Protein AF-A0A0F7C9M4-F1 (afdb_monomer_lite)

InterPro domains:
  IPR000092 Polyprenyl synthetase-like [PF00348] (1-64)
  IPR008949 Isoprenoid synthase domain superfamily [G3DSA:1.10.600.10] (1-117)
  IPR008949 Isoprenoid synthase domain superfamily [SSF48576] (1-117)
  IPR039702 Farnesyl pyrophosphate synthase-like [PTHR11525] (1-117)

Structure (mmCIF, N/CA/C/O backbone):
data_AF-A0A0F7C9M4-F1
#
_entry.id   AF-A0A0F7C9M4-F1
#
loop_
_atom_site.group_PDB
_atom_site.id
_atom_site.type_symbol
_atom_site.label_atom_id
_atom_site.label_alt_id
_atom_site.label_comp_id
_atom_site.label_asym_id
_atom_site.label_entity_id
_atom_site.label_seq_id
_atom_site.pdbx_PDB_ins_code
_atom_site.Cartn_x
_atom_site.Cartn_y
_atom_site.Cartn_z
_atom_site.occupancy
_atom_site.B_iso_or_equiv
_atom_site.auth_seq_id
_atom_site.auth_comp_id
_atom_site.auth_asym_id
_atom_site.auth_atom_id
_atom_site.pdbx_PDB_model_num
ATOM 1 N N . PHE A 1 1 ? -2.178 -5.064 -0.524 1.00 88.62 1 PHE A N 1
ATOM 2 C CA . PHE A 1 1 ? -3.245 -4.221 -1.102 1.00 88.62 1 PHE A CA 1
ATOM 3 C C . PHE A 1 1 ? -4.436 -5.071 -1.519 1.00 88.62 1 PHE A C 1
ATOM 5 O O . PHE A 1 1 ? -5.452 -4.992 -0.845 1.00 88.62 1 PHE A O 1
ATOM 12 N N . LEU A 1 2 ? -4.299 -5.934 -2.537 1.00 87.50 2 LEU A N 1
ATOM 13 C CA . LEU A 1 2 ? -5.402 -6.775 -3.030 1.00 87.50 2 LEU A CA 1
ATOM 14 C C . LEU A 1 2 ? -6.049 -7.645 -1.941 1.00 87.50 2 LEU A C 1
ATOM 16 O O . LEU A 1 2 ? -7.262 -7.733 -1.907 1.00 87.50 2 LEU A O 1
ATOM 20 N N . ASP A 1 3 ? -5.279 -8.179 -0.991 1.00 88.00 3 ASP A N 1
ATOM 21 C CA . ASP A 1 3 ? -5.827 -8.953 0.138 1.00 88.00 3 ASP A CA 1
ATOM 22 C C . ASP A 1 3 ? -6.876 -8.174 0.969 1.00 88.00 3 ASP A C 1
ATOM 24 O O . ASP A 1 3 ? -7.831 -8.746 1.473 1.00 88.00 3 ASP A O 1
ATOM 28 N N . CYS A 1 4 ? -6.756 -6.845 1.048 1.00 87.38 4 CYS A N 1
ATOM 29 C CA . CYS A 1 4 ? -7.676 -5.983 1.795 1.00 87.38 4 CYS A CA 1
ATOM 30 C C . CYS A 1 4 ? -8.781 -5.350 0.922 1.00 87.38 4 CYS A C 1
ATOM 32 O O . CYS A 1 4 ? -9.841 -5.004 1.447 1.00 87.38 4 CYS A O 1
ATOM 34 N N . TYR A 1 5 ? -8.522 -5.134 -0.374 1.00 87.00 5 TYR A N 1
ATOM 35 C CA . TYR A 1 5 ? -9.374 -4.324 -1.263 1.00 87.00 5 TYR A CA 1
ATOM 36 C C . TYR A 1 5 ? -10.003 -5.097 -2.429 1.00 87.00 5 TYR A C 1
ATOM 38 O O . TYR A 1 5 ? -11.006 -4.643 -2.973 1.00 87.00 5 TYR A O 1
ATOM 46 N N . ALA A 1 6 ? -9.440 -6.237 -2.834 1.00 85.12 6 ALA A N 1
ATOM 47 C CA . ALA A 1 6 ? -10.029 -7.074 -3.872 1.00 85.12 6 ALA A CA 1
ATOM 48 C C . ALA A 1 6 ? -11.166 -7.916 -3.286 1.00 85.12 6 ALA A C 1
ATOM 50 O O . ALA A 1 6 ? -11.127 -8.313 -2.120 1.00 85.12 6 ALA A O 1
ATOM 51 N N . SER A 1 7 ? -12.178 -8.209 -4.104 1.00 82.62 7 SER A N 1
ATOM 52 C CA . SER A 1 7 ? -13.234 -9.121 -3.683 1.00 82.62 7 SER A CA 1
ATOM 53 C C . SER A 1 7 ? -12.713 -10.567 -3.650 1.00 82.62 7 SER A C 1
ATOM 55 O O . SER A 1 7 ? -11.810 -10.914 -4.424 1.00 82.62 7 SER A O 1
ATOM 57 N N . PRO A 1 8 ? -13.269 -11.442 -2.792 1.00 82.25 8 PRO A N 1
ATOM 58 C CA . PRO A 1 8 ? -12.865 -12.844 -2.747 1.00 82.25 8 PRO A CA 1
ATOM 59 C C . PRO A 1 8 ? -13.034 -13.572 -4.085 1.00 82.25 8 PRO A C 1
ATOM 61 O O . PRO A 1 8 ? -12.250 -14.472 -4.379 1.00 82.25 8 PRO A O 1
ATOM 64 N N . GLU A 1 9 ? -14.005 -13.178 -4.924 1.00 81.25 9 GLU A N 1
ATOM 65 C CA . GLU A 1 9 ? -14.175 -13.772 -6.259 1.00 81.25 9 GLU A CA 1
ATOM 66 C C . GLU A 1 9 ? -13.001 -13.446 -7.188 1.00 81.25 9 GLU A C 1
ATOM 68 O O . GLU A 1 9 ? -12.604 -14.278 -8.000 1.00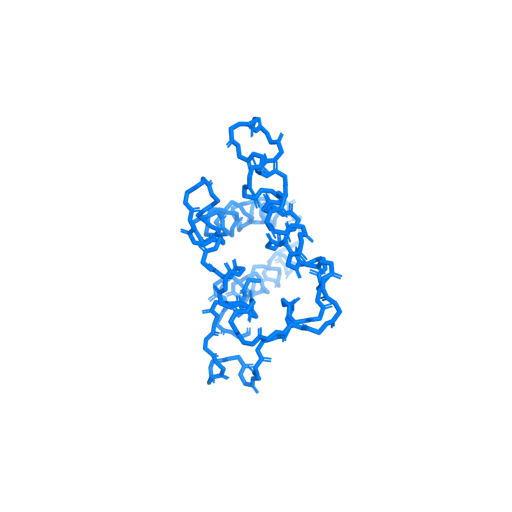 81.25 9 GLU A O 1
ATOM 73 N N . VAL A 1 10 ? -12.435 -12.244 -7.055 1.00 78.88 10 VAL A N 1
ATOM 74 C CA . VAL A 1 10 ? -11.284 -11.789 -7.842 1.00 78.88 10 VAL A CA 1
ATOM 75 C C . VAL A 1 10 ? -9.989 -12.418 -7.326 1.00 78.88 10 VAL A C 1
ATOM 77 O O . VAL A 1 10 ? -9.159 -12.869 -8.114 1.00 78.88 10 VAL A O 1
ATOM 80 N N . LEU A 1 11 ? -9.827 -12.482 -6.003 1.00 78.94 11 LEU A N 1
ATOM 81 C CA . LEU A 1 11 ? -8.617 -13.002 -5.364 1.00 78.94 11 LEU A CA 1
ATOM 82 C C . LEU A 1 11 ? -8.572 -14.542 -5.326 1.00 78.94 11 LEU A C 1
ATOM 84 O O . LEU A 1 11 ? -7.508 -15.124 -5.125 1.00 78.94 11 LEU A O 1
ATOM 88 N N . GLY A 1 12 ? -9.720 -15.212 -5.479 1.00 82.12 12 GLY A N 1
ATOM 89 C CA . GLY A 1 12 ? -9.865 -16.668 -5.353 1.00 82.12 12 GLY A CA 1
ATOM 90 C C . GLY A 1 12 ? -9.723 -17.194 -3.919 1.00 82.12 12 GLY A C 1
ATOM 91 O O . GLY A 1 12 ? -9.727 -18.404 -3.698 1.00 82.12 12 GLY A O 1
ATOM 92 N N . LYS A 1 13 ? -9.587 -16.293 -2.941 1.00 85.00 13 LYS A N 1
ATOM 93 C CA . LYS A 1 13 ? -9.503 -16.574 -1.507 1.00 85.00 13 LYS A CA 1
ATOM 94 C C . LYS A 1 13 ? -10.072 -15.398 -0.717 1.00 85.00 13 LYS A C 1
ATOM 96 O O . LYS A 1 13 ? -10.131 -14.277 -1.218 1.00 85.00 13 LYS A O 1
ATOM 101 N N . ILE A 1 14 ? -10.434 -15.647 0.535 1.00 82.50 14 ILE A N 1
ATOM 102 C CA . ILE A 1 14 ? -10.707 -14.576 1.497 1.00 82.50 14 ILE A CA 1
ATOM 103 C C . ILE A 1 14 ? -9.351 -14.002 1.928 1.00 82.50 14 ILE A C 1
ATOM 105 O O . ILE A 1 14 ? -8.428 -14.765 2.221 1.00 82.50 14 ILE A O 1
ATOM 109 N N . GLY A 1 15 ? -9.208 -12.678 1.891 1.00 82.19 15 GLY A N 1
ATOM 110 C CA . GLY A 1 15 ? -8.025 -12.011 2.427 1.00 82.19 15 GLY A CA 1
ATOM 111 C C . GLY A 1 15 ? -8.005 -12.090 3.949 1.00 82.19 15 GLY A C 1
ATOM 112 O O . GLY A 1 15 ? -9.051 -11.944 4.572 1.00 82.19 15 GLY A O 1
ATOM 113 N N . THR A 1 16 ? -6.837 -12.368 4.521 1.00 88.31 16 THR A N 1
ATOM 114 C CA . THR A 1 16 ? -6.651 -12.651 5.954 1.00 88.31 16 THR A CA 1
ATOM 115 C C . THR A 1 16 ? -5.544 -11.811 6.587 1.00 88.31 16 THR A C 1
ATOM 117 O O . THR A 1 16 ? -5.199 -12.012 7.748 1.00 88.31 16 THR A O 1
ATOM 120 N N . ASP A 1 17 ? -4.934 -10.878 5.845 1.00 89.75 17 ASP A N 1
ATOM 121 C CA . ASP A 1 17 ? -3.775 -10.119 6.324 1.00 89.75 17 ASP A CA 1
ATOM 122 C C . ASP A 1 17 ? -4.075 -9.304 7.596 1.00 89.75 17 ASP A C 1
ATOM 124 O O . ASP A 1 17 ? -3.180 -9.115 8.423 1.00 89.75 17 ASP A O 1
ATOM 128 N N . ILE A 1 18 ? -5.310 -8.812 7.758 1.00 89.06 18 ILE A N 1
ATOM 129 C CA . ILE A 1 18 ? -5.724 -8.051 8.945 1.00 89.06 18 ILE A CA 1
ATOM 130 C C . ILE A 1 18 ? -5.967 -9.006 10.118 1.00 89.06 18 ILE A C 1
ATOM 132 O O . ILE A 1 18 ? -5.445 -8.761 11.207 1.00 89.06 18 ILE A O 1
ATOM 136 N N . GLU A 1 19 ? -6.712 -10.092 9.893 1.00 88.44 19 GLU A N 1
ATOM 137 C CA . GLU A 1 19 ? -6.983 -11.152 10.868 1.00 88.44 19 GLU A CA 1
ATOM 138 C C . GLU A 1 19 ? -5.685 -11.720 11.450 1.00 88.44 19 GLU A C 1
ATOM 140 O O . GLU A 1 19 ? -5.532 -11.817 12.664 1.00 88.44 19 GLU A O 1
ATOM 145 N N . GLU A 1 20 ? -4.717 -12.011 10.582 1.00 87.88 20 GLU A N 1
ATOM 146 C CA . GLU A 1 20 ? -3.425 -12.610 10.927 1.00 87.88 20 GLU A CA 1
ATOM 147 C C . GLU A 1 20 ? -2.390 -11.587 11.430 1.00 87.88 20 GLU A C 1
ATOM 149 O O . GLU A 1 20 ? -1.210 -11.915 11.569 1.00 87.88 20 GLU A O 1
ATOM 154 N N . CYS A 1 21 ? -2.801 -10.338 11.683 1.00 86.62 21 CYS A N 1
ATOM 155 C CA . CYS A 1 21 ? -1.936 -9.262 12.180 1.00 86.62 21 CYS A CA 1
ATOM 156 C C . CYS A 1 21 ? -0.688 -9.026 11.313 1.00 86.62 21 CYS A C 1
ATOM 158 O O . CYS A 1 21 ? 0.362 -8.636 11.836 1.00 86.62 21 CYS A O 1
ATOM 160 N N . LYS A 1 22 ? -0.745 -9.293 10.003 1.00 88.94 22 LYS A N 1
ATOM 161 C CA . LYS A 1 22 ? 0.463 -9.231 9.180 1.00 88.94 22 LYS A CA 1
ATOM 162 C C . LYS A 1 22 ? 0.982 -7.804 9.104 1.00 88.94 22 LYS A C 1
ATOM 164 O O . LYS A 1 22 ? 0.222 -6.855 8.897 1.00 88.94 22 LYS A O 1
ATOM 169 N N . ALA A 1 23 ? 2.308 -7.679 9.150 1.00 89.94 23 ALA A N 1
ATOM 170 C CA . ALA A 1 23 ? 3.036 -6.456 8.820 1.00 89.94 23 ALA A CA 1
ATOM 171 C C . ALA A 1 23 ? 2.988 -6.191 7.301 1.00 89.94 23 ALA A C 1
ATOM 173 O O . ALA A 1 23 ? 4.000 -6.194 6.602 1.00 89.94 23 ALA A O 1
ATOM 174 N N . SER A 1 24 ? 1.773 -6.042 6.774 1.00 93.06 24 SER A N 1
ATOM 175 C CA . SER A 1 24 ? 1.517 -5.744 5.373 1.00 93.06 24 SER A CA 1
ATOM 176 C C . SER A 1 24 ? 1.926 -4.307 5.054 1.00 93.06 24 SER A C 1
ATOM 178 O O . SER A 1 24 ? 1.986 -3.447 5.935 1.00 93.06 24 SER A O 1
ATOM 180 N N . TRP A 1 25 ? 2.134 -4.018 3.767 1.00 94.81 25 TRP A N 1
ATOM 181 C CA . TRP A 1 25 ? 2.394 -2.653 3.299 1.00 94.81 25 TRP A CA 1
ATOM 182 C C . TRP A 1 25 ? 1.334 -1.657 3.799 1.00 94.81 25 TRP A C 1
ATOM 184 O O . TRP A 1 25 ? 1.674 -0.556 4.211 1.00 94.81 25 TRP A O 1
ATOM 194 N N . LEU A 1 26 ? 0.059 -2.070 3.848 1.00 94.38 26 LEU A N 1
ATOM 195 C CA . LEU A 1 26 ? -1.028 -1.218 4.334 1.00 94.38 26 LEU A CA 1
ATOM 196 C C . LEU A 1 26 ? -0.851 -0.832 5.804 1.00 94.38 26 LEU A C 1
ATOM 198 O O . LEU A 1 26 ? -1.023 0.331 6.154 1.00 94.38 26 LEU A O 1
ATOM 202 N N . TYR A 1 27 ? -0.487 -1.793 6.652 1.00 94.12 27 TYR A N 1
ATOM 203 C CA . TYR A 1 27 ? -0.272 -1.533 8.069 1.00 94.12 27 TYR A CA 1
ATOM 204 C C . TYR A 1 27 ? 0.933 -0.619 8.291 1.00 94.12 27 TYR A C 1
ATOM 206 O O . TYR A 1 27 ? 0.792 0.423 8.926 1.00 94.12 27 TYR A O 1
ATOM 214 N N . CYS A 1 28 ? 2.091 -0.958 7.716 1.00 94.69 28 CYS A N 1
ATOM 215 C CA . CYS A 1 28 ? 3.312 -0.171 7.897 1.00 94.69 28 CYS A CA 1
ATOM 216 C C . CYS A 1 28 ? 3.133 1.270 7.402 1.00 94.69 28 CYS A C 1
ATOM 218 O O . CYS A 1 28 ? 3.397 2.213 8.142 1.00 94.69 28 CYS A O 1
ATOM 220 N N . THR A 1 29 ? 2.588 1.452 6.195 1.00 94.69 29 THR A N 1
ATOM 221 C CA . THR A 1 29 ? 2.342 2.789 5.644 1.00 94.69 29 THR A CA 1
ATOM 222 C C . THR A 1 29 ? 1.301 3.568 6.453 1.00 94.69 29 THR A C 1
ATOM 224 O O . THR A 1 29 ? 1.440 4.780 6.600 1.00 94.69 29 THR A O 1
ATOM 227 N N . ALA A 1 30 ? 0.284 2.910 7.021 1.00 94.31 30 ALA A N 1
ATOM 228 C CA . ALA A 1 30 ? -0.667 3.591 7.896 1.00 94.31 30 ALA A CA 1
ATOM 229 C C . ALA A 1 30 ? 0.003 4.113 9.177 1.00 94.31 30 ALA A C 1
ATOM 231 O O . ALA A 1 30 ? -0.206 5.266 9.550 1.00 94.31 30 ALA A O 1
ATOM 232 N N . ILE A 1 31 ? 0.845 3.300 9.821 1.00 94.25 31 ILE A N 1
ATOM 233 C CA . ILE A 1 31 ? 1.612 3.718 11.002 1.00 94.25 31 ILE A CA 1
ATOM 234 C C . ILE A 1 31 ? 2.534 4.896 10.668 1.00 94.25 31 ILE A C 1
ATOM 236 O O . ILE A 1 31 ? 2.523 5.897 11.388 1.00 94.25 31 ILE A O 1
ATOM 240 N N . ASP A 1 32 ? 3.276 4.823 9.562 1.00 93.81 32 ASP A N 1
ATOM 241 C CA . ASP A 1 32 ? 4.169 5.904 9.131 1.00 93.81 32 ASP A CA 1
ATOM 242 C C . ASP A 1 32 ? 3.404 7.222 8.957 1.00 93.81 32 ASP A C 1
ATOM 244 O O . ASP A 1 32 ? 3.795 8.249 9.498 1.00 93.81 32 ASP A O 1
ATOM 248 N N . VAL A 1 33 ? 2.254 7.206 8.280 1.00 93.06 33 VAL A N 1
ATOM 249 C CA . VAL A 1 33 ? 1.452 8.421 8.066 1.00 93.06 33 VAL A CA 1
ATOM 250 C C . VAL A 1 33 ? 0.885 8.974 9.373 1.00 93.06 33 VAL A C 1
ATOM 252 O O . VAL A 1 33 ? 0.933 10.183 9.604 1.00 93.06 33 VAL A O 1
ATOM 255 N N . LEU A 1 34 ? 0.334 8.117 10.235 1.00 93.56 34 LEU A N 1
ATOM 256 C CA . LEU A 1 34 ? -0.284 8.560 11.486 1.00 93.56 34 LEU A CA 1
ATOM 257 C C . LEU A 1 34 ? 0.756 9.087 12.481 1.00 93.56 34 LEU A C 1
ATOM 259 O O . LEU A 1 34 ? 0.446 9.979 13.263 1.00 93.56 34 LEU A O 1
ATOM 263 N N . THR A 1 35 ? 1.991 8.585 12.442 1.00 93.38 35 THR A N 1
ATOM 264 C CA . THR A 1 35 ? 3.074 9.069 13.314 1.00 93.38 35 THR A CA 1
ATOM 265 C C . THR A 1 35 ? 3.643 10.425 12.894 1.00 93.38 35 THR A C 1
ATOM 267 O O . THR A 1 35 ? 4.258 11.097 13.720 1.00 93.38 35 THR A O 1
ATOM 270 N N . MET A 1 36 ? 3.411 10.875 11.654 1.00 90.81 36 MET A N 1
ATOM 271 C CA . MET A 1 36 ? 3.897 12.174 11.170 1.00 90.81 36 MET A CA 1
ATOM 272 C C . MET A 1 36 ? 3.138 13.383 11.743 1.00 90.81 36 MET A C 1
ATOM 274 O O . MET A 1 36 ? 3.675 14.490 11.717 1.00 90.81 36 MET A O 1
ATOM 278 N N . ASP A 1 37 ? 1.917 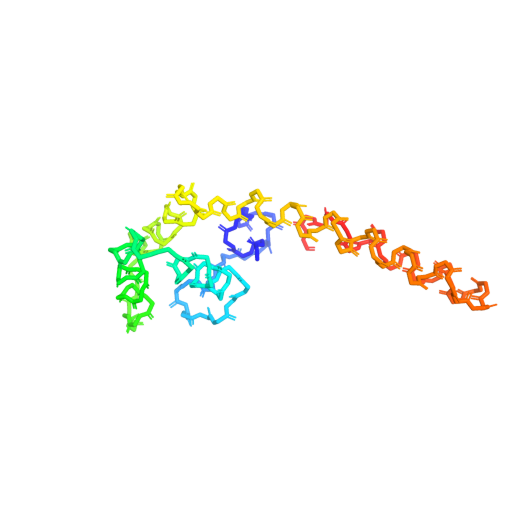13.203 12.261 1.00 88.75 37 ASP A N 1
ATOM 279 C CA . ASP A 1 37 ? 1.117 14.282 12.858 1.00 88.75 37 ASP A CA 1
ATOM 280 C C . ASP A 1 37 ? 0.504 13.843 14.197 1.00 88.75 37 ASP A C 1
ATOM 282 O O . ASP A 1 37 ? -0.264 12.885 14.279 1.00 88.75 37 ASP A O 1
ATOM 286 N N . ASN A 1 38 ? 0.801 14.602 15.255 1.00 83.44 38 ASN A N 1
ATOM 287 C CA . ASN A 1 38 ? 0.317 14.360 16.615 1.00 83.44 38 ASN A CA 1
ATOM 288 C C . ASN A 1 38 ? -1.216 14.365 16.739 1.00 83.44 38 ASN A C 1
ATOM 290 O O . ASN A 1 38 ? -1.749 13.739 17.657 1.00 83.44 38 ASN A O 1
ATOM 294 N N . ASN A 1 39 ? -1.936 15.029 15.831 1.00 87.62 39 ASN A N 1
ATOM 295 C CA . ASN A 1 39 ? -3.401 15.034 15.824 1.00 87.62 39 ASN A CA 1
ATOM 296 C C . ASN A 1 39 ? -3.998 13.647 15.529 1.00 87.62 39 ASN A C 1
ATOM 298 O O . ASN A 1 39 ? -5.141 13.374 15.889 1.00 87.62 39 ASN A O 1
ATOM 302 N N . ASN A 1 40 ? -3.213 12.743 14.941 1.00 90.94 40 ASN A N 1
ATOM 303 C CA . ASN A 1 40 ? -3.646 11.399 14.564 1.00 90.94 40 ASN A CA 1
ATOM 304 C C . ASN A 1 40 ? -3.456 10.356 15.670 1.00 90.94 40 ASN A C 1
ATOM 306 O O . ASN A 1 40 ? -3.733 9.175 15.453 1.00 90.94 40 ASN A O 1
ATOM 310 N N . LYS A 1 41 ? -3.001 10.764 16.861 1.00 90.38 41 LYS A N 1
ATOM 311 C CA . LYS A 1 41 ? -2.672 9.841 17.954 1.00 90.38 41 LYS A CA 1
ATOM 312 C C . LYS A 1 41 ? -3.827 8.903 18.321 1.00 90.38 41 LYS A C 1
ATOM 314 O O . LYS A 1 41 ? -3.594 7.724 18.548 1.00 90.38 41 LYS A O 1
ATOM 319 N N . ALA A 1 42 ? -5.066 9.396 18.314 1.00 92.25 42 ALA A N 1
ATOM 320 C CA . ALA A 1 42 ? -6.237 8.567 18.607 1.00 92.25 42 ALA A CA 1
ATOM 321 C C . ALA A 1 42 ? -6.430 7.434 17.581 1.00 92.25 42 ALA A C 1
ATOM 323 O O . ALA A 1 42 ? -6.669 6.294 17.969 1.00 92.25 42 ALA A O 1
ATOM 324 N N . LEU A 1 43 ? -6.271 7.731 16.285 1.00 92.88 43 LEU A N 1
ATOM 325 C CA . LEU A 1 43 ? -6.344 6.729 15.215 1.00 92.88 43 LEU A CA 1
ATOM 326 C C . LEU A 1 43 ? -5.175 5.742 15.286 1.00 92.88 43 LEU A C 1
ATOM 328 O O . LEU A 1 43 ? -5.356 4.553 15.035 1.00 92.88 43 LEU A O 1
ATOM 332 N N . LEU A 1 44 ? -3.983 6.227 15.642 1.00 93.62 44 LEU A N 1
ATOM 333 C CA . LEU A 1 44 ? -2.799 5.393 15.829 1.00 93.62 44 LEU A CA 1
ATOM 334 C C . LEU A 1 44 ? -3.000 4.391 16.973 1.00 93.62 44 LEU A C 1
ATOM 336 O O . LEU A 1 44 ? -2.777 3.196 16.786 1.00 93.62 44 LEU A O 1
ATOM 340 N N . ASP A 1 45 ? -3.464 4.866 18.129 1.00 93.56 45 ASP A N 1
ATOM 341 C CA . ASP A 1 45 ? -3.741 4.035 19.303 1.00 93.56 45 ASP A CA 1
ATOM 342 C C . ASP A 1 45 ? -4.856 3.011 19.014 1.00 93.56 45 ASP A C 1
ATOM 344 O O . ASP A 1 45 ? -4.757 1.847 19.419 1.00 93.56 45 ASP A O 1
ATOM 348 N N . GLU A 1 46 ? -5.893 3.408 18.266 1.00 94.31 46 GLU A N 1
ATOM 349 C CA . GLU A 1 46 ? -6.965 2.512 17.818 1.00 94.31 46 GLU A CA 1
ATOM 350 C C . GLU A 1 46 ? -6.427 1.410 16.894 1.00 94.31 46 GLU A C 1
ATOM 352 O O . GLU A 1 46 ? -6.662 0.225 17.144 1.00 94.31 46 GLU A O 1
ATOM 357 N N . LEU A 1 47 ? -5.645 1.776 15.872 1.00 92.88 47 LEU A N 1
ATOM 358 C CA . LEU A 1 47 ? -5.058 0.820 14.934 1.00 92.88 47 LEU A CA 1
ATOM 359 C C . LEU A 1 47 ? -4.120 -0.165 15.646 1.00 92.88 47 LEU A C 1
ATOM 361 O O . LEU A 1 47 ? -4.209 -1.371 15.411 1.00 92.88 47 LEU A O 1
ATOM 365 N N . TYR A 1 48 ? -3.273 0.315 16.563 1.00 91.12 48 TYR A N 1
ATOM 366 C CA . TYR A 1 48 ? -2.411 -0.551 17.374 1.00 91.12 48 TYR A CA 1
ATOM 367 C C . TYR A 1 48 ? -3.210 -1.515 18.249 1.00 91.12 48 TYR A C 1
ATOM 369 O O . TYR A 1 48 ? -2.860 -2.691 18.351 1.00 91.12 48 TYR A O 1
ATOM 377 N N . THR A 1 49 ? -4.280 -1.033 18.882 1.00 92.06 49 THR A N 1
ATOM 378 C CA . THR A 1 49 ? -5.121 -1.857 19.758 1.00 92.06 49 THR A CA 1
ATOM 379 C C . THR A 1 49 ? -5.795 -2.979 18.974 1.00 92.06 49 THR A C 1
ATOM 381 O O . THR A 1 49 ? -5.769 -4.130 19.413 1.00 92.06 49 THR A O 1
ATOM 384 N N . LEU A 1 50 ? -6.331 -2.667 17.791 1.00 91.69 50 LEU A N 1
ATOM 385 C CA . LEU A 1 50 ? -6.928 -3.659 16.896 1.00 91.69 50 LEU A CA 1
ATOM 386 C C . LEU A 1 50 ? -5.889 -4.696 16.455 1.00 91.69 50 LEU A C 1
ATOM 388 O O . LEU A 1 50 ? -6.146 -5.895 16.543 1.00 91.69 50 LEU A O 1
ATOM 392 N N . TYR A 1 51 ? -4.689 -4.266 16.051 1.00 89.88 51 TYR A N 1
ATOM 393 C CA . TYR A 1 51 ? -3.635 -5.181 15.601 1.00 89.88 51 TYR A CA 1
ATOM 394 C C . TYR A 1 51 ? -3.062 -6.064 16.714 1.00 89.88 51 TYR A C 1
ATOM 396 O O . TYR A 1 51 ? -2.703 -7.204 16.433 1.00 89.88 51 TYR A O 1
ATOM 404 N N . LYS A 1 52 ? -3.036 -5.590 17.965 1.00 89.62 52 LYS A N 1
ATOM 405 C CA . LYS A 1 52 ? -2.559 -6.356 19.130 1.00 89.62 52 LYS A CA 1
ATOM 406 C C . LYS A 1 52 ? -3.528 -7.455 19.584 1.00 89.62 52 LYS A C 1
ATOM 408 O O . LYS A 1 52 ? -3.139 -8.329 20.351 1.00 89.62 52 LYS A O 1
ATOM 413 N N . LYS A 1 53 ? -4.791 -7.402 19.162 1.00 88.25 53 LYS A N 1
ATOM 414 C CA . LYS A 1 53 ? -5.793 -8.408 19.518 1.00 88.25 53 LYS A CA 1
ATOM 415 C C . LYS A 1 53 ? -5.509 -9.719 18.775 1.00 88.25 53 LYS A C 1
ATOM 417 O O . LYS A 1 53 ? -5.500 -9.713 17.545 1.00 88.25 53 LYS A O 1
ATOM 422 N N . ASP A 1 54 ? -5.308 -10.809 19.518 1.00 79.44 54 ASP A N 1
ATOM 423 C CA . ASP A 1 54 ? -4.998 -12.136 18.956 1.00 79.44 54 ASP A CA 1
ATOM 424 C C . ASP A 1 54 ? -6.189 -12.766 18.212 1.00 79.44 54 ASP A C 1
ATOM 426 O O . ASP A 1 54 ? -5.994 -13.469 17.227 1.00 79.44 54 ASP A O 1
ATOM 430 N N . ASP A 1 55 ? -7.420 -12.490 18.657 1.00 84.00 55 ASP A N 1
ATOM 431 C CA . ASP A 1 55 ? -8.655 -12.975 18.029 1.00 84.00 55 ASP A CA 1
ATOM 432 C C . ASP A 1 55 ? -9.479 -11.790 17.511 1.00 84.00 55 ASP A C 1
ATOM 434 O O . ASP A 1 55 ? -10.108 -11.060 18.288 1.00 84.00 55 ASP A O 1
ATOM 438 N N . LYS A 1 56 ? -9.413 -11.543 16.198 1.00 88.38 56 LYS A N 1
ATOM 439 C CA . LYS A 1 56 ? -10.129 -10.446 15.537 1.00 88.38 56 LYS A CA 1
ATOM 440 C C . LYS A 1 56 ? -11.481 -10.927 15.039 1.00 88.38 56 LYS A C 1
ATOM 442 O O . LYS A 1 56 ? -11.570 -11.866 14.253 1.00 88.38 56 LYS A O 1
ATOM 447 N N . SER A 1 57 ? -12.533 -10.229 15.449 1.00 89.44 57 SER A N 1
ATOM 448 C CA . SER A 1 57 ? -13.854 -10.424 14.866 1.00 89.44 57 SER A CA 1
ATOM 449 C C . SER A 1 57 ? -13.929 -9.788 13.475 1.00 89.44 57 SER A C 1
ATOM 451 O O . SER A 1 57 ? -13.113 -8.943 13.101 1.00 89.44 57 SER A O 1
ATOM 453 N N . VAL A 1 58 ? -14.970 -10.142 12.720 1.00 88.06 58 VAL A N 1
ATOM 454 C CA . VAL A 1 58 ? -15.288 -9.487 11.441 1.00 88.06 58 VAL A CA 1
ATOM 455 C C . VAL A 1 58 ? -15.464 -7.971 11.623 1.00 88.06 58 VAL A C 1
ATOM 457 O O . VAL A 1 58 ? -15.013 -7.195 10.783 1.00 88.06 58 VAL A O 1
ATOM 460 N N . ASP A 1 59 ? -16.040 -7.540 12.749 1.00 91.44 59 ASP A N 1
ATOM 461 C CA . ASP A 1 59 ? -16.206 -6.119 13.069 1.00 91.44 59 ASP A CA 1
ATOM 462 C C . ASP A 1 59 ? -14.857 -5.416 13.289 1.00 91.44 59 ASP A C 1
ATOM 464 O O . ASP A 1 59 ? -14.681 -4.283 12.839 1.00 91.44 59 ASP A O 1
ATOM 468 N N . ASP A 1 60 ? -13.882 -6.080 13.926 1.00 92.19 60 ASP A N 1
ATOM 469 C CA . ASP A 1 60 ? -12.529 -5.532 14.099 1.00 92.19 60 ASP A CA 1
ATOM 470 C C . ASP A 1 60 ? -11.839 -5.341 12.738 1.00 92.19 60 ASP A C 1
ATOM 472 O O . ASP A 1 60 ? -11.203 -4.313 12.490 1.00 92.19 60 ASP A O 1
ATOM 476 N N . VAL A 1 61 ? -11.990 -6.314 11.833 1.00 90.69 61 VAL A N 1
ATOM 477 C CA . VAL A 1 61 ? -11.428 -6.258 10.475 1.00 90.69 61 VAL A CA 1
ATOM 478 C C . VAL A 1 61 ? -12.049 -5.116 9.676 1.00 90.69 61 VAL A C 1
ATOM 480 O O . VAL A 1 61 ? -11.331 -4.322 9.063 1.00 90.69 61 VAL A O 1
ATOM 483 N N . GLU A 1 62 ? -13.375 -4.978 9.709 1.00 92.12 62 GLU A N 1
ATOM 484 C CA . GLU A 1 62 ? -14.057 -3.866 9.044 1.00 92.12 62 GLU A CA 1
ATOM 485 C C . GLU A 1 62 ? -13.696 -2.515 9.665 1.00 92.12 62 GLU A C 1
ATOM 487 O O . GLU A 1 62 ? -13.571 -1.521 8.943 1.00 92.12 62 GLU A O 1
ATOM 492 N N . ARG A 1 63 ? -13.425 -2.466 10.974 1.00 94.00 63 ARG A N 1
ATOM 493 C CA . ARG A 1 63 ? -12.930 -1.256 11.633 1.00 94.00 63 ARG A CA 1
ATOM 494 C C . ARG A 1 63 ? -11.546 -0.855 11.128 1.00 94.00 63 ARG A C 1
ATOM 496 O O . ARG A 1 63 ? -11.353 0.312 10.789 1.00 94.00 63 ARG A O 1
ATOM 503 N N . VAL A 1 64 ? -10.614 -1.802 10.986 1.00 94.12 64 VAL A N 1
ATOM 504 C CA . VAL A 1 64 ? -9.299 -1.544 10.368 1.00 94.12 64 VAL A CA 1
ATOM 505 C C . VAL A 1 64 ? -9.459 -1.049 8.928 1.00 94.12 64 VAL A C 1
ATOM 507 O O . VAL A 1 64 ? -8.854 -0.043 8.551 1.00 94.12 64 VAL A O 1
ATOM 510 N N . LYS A 1 65 ? -10.316 -1.691 8.122 1.00 93.44 65 LYS A N 1
ATOM 511 C CA . LYS A 1 65 ? -10.593 -1.240 6.747 1.00 93.44 65 LYS A CA 1
ATOM 512 C C . LYS A 1 65 ? -11.188 0.169 6.716 1.00 93.44 65 LYS A C 1
ATOM 514 O O . LYS A 1 65 ? -10.839 0.958 5.841 1.00 93.44 65 LYS A O 1
ATOM 519 N N . ALA A 1 66 ? -12.066 0.509 7.659 1.00 94.56 66 ALA A N 1
ATOM 520 C CA . ALA A 1 66 ? -12.622 1.852 7.784 1.00 94.56 66 ALA A CA 1
ATOM 521 C C . ALA A 1 66 ? -11.539 2.887 8.125 1.00 94.56 66 ALA A C 1
ATOM 523 O O . ALA A 1 66 ? -11.511 3.948 7.503 1.00 94.56 66 ALA A O 1
ATOM 524 N N . ILE A 1 67 ? -10.610 2.560 9.032 1.00 94.62 67 ILE A N 1
ATOM 525 C CA . ILE A 1 67 ? -9.448 3.407 9.341 1.00 94.62 67 ILE A CA 1
ATOM 526 C C . ILE A 1 67 ? -8.610 3.627 8.076 1.00 94.62 67 ILE A C 1
ATOM 528 O O . ILE A 1 67 ? -8.324 4.772 7.734 1.00 94.62 67 ILE A O 1
ATOM 532 N N . TYR A 1 68 ? -8.294 2.575 7.314 1.00 95.19 68 TYR A N 1
ATOM 533 C CA . TYR A 1 68 ? -7.530 2.699 6.064 1.00 95.19 68 TYR A CA 1
ATOM 534 C C . TYR A 1 68 ? -8.196 3.582 5.003 1.00 95.19 68 TYR A C 1
ATOM 536 O O . TYR A 1 68 ? -7.494 4.241 4.234 1.00 95.19 68 TYR A O 1
ATOM 544 N N . ARG A 1 69 ? -9.532 3.610 4.954 1.00 94.19 69 ARG A N 1
ATOM 545 C CA . ARG A 1 69 ? -10.300 4.487 4.054 1.00 94.19 69 ARG A CA 1
ATOM 546 C C . ARG A 1 69 ? -10.469 5.911 4.586 1.00 94.19 69 ARG A C 1
ATOM 548 O O . ARG A 1 69 ? -10.926 6.770 3.843 1.00 94.19 69 ARG A O 1
ATOM 555 N N . SER A 1 70 ? -10.180 6.156 5.861 1.00 92.62 70 SER A N 1
ATOM 556 C CA . SER A 1 70 ? -10.385 7.462 6.484 1.00 92.62 70 SER A CA 1
ATOM 557 C C . SER A 1 70 ? -9.235 8.425 6.190 1.00 92.62 70 SER A C 1
ATOM 559 O O . SER A 1 70 ? -8.087 8.017 5.996 1.00 92.62 70 SER A O 1
ATOM 561 N N . SER A 1 71 ? -9.536 9.722 6.208 1.00 88.3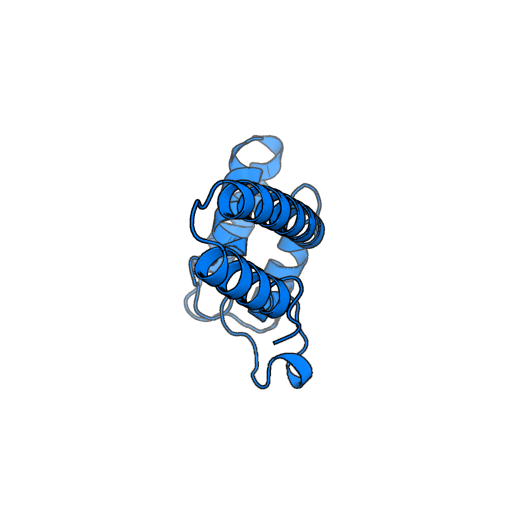1 71 SER A N 1
ATOM 562 C CA . SER A 1 71 ? -8.513 10.766 6.215 1.00 88.31 71 SER A CA 1
ATOM 563 C C . SER A 1 71 ? -7.816 10.787 7.583 1.00 88.31 71 SER A C 1
ATOM 565 O O . SER A 1 71 ? -8.509 10.707 8.601 1.00 88.31 71 SER A O 1
ATOM 567 N N . PRO A 1 72 ? -6.473 10.880 7.640 1.00 90.31 72 PRO A N 1
ATOM 568 C CA . PRO A 1 72 ? -5.552 11.275 6.559 1.00 90.31 72 PRO A CA 1
ATOM 569 C C . PRO A 1 72 ? -4.860 10.111 5.821 1.00 90.31 72 PRO A C 1
ATOM 571 O O . PRO A 1 72 ? -3.869 10.320 5.104 1.00 90.31 72 PRO A O 1
ATOM 574 N N . LEU A 1 73 ? -5.321 8.875 6.025 1.00 92.25 73 LEU A N 1
ATOM 575 C CA . LEU A 1 73 ? -4.693 7.693 5.446 1.00 92.25 73 LEU A CA 1
ATOM 576 C C . LEU A 1 73 ? -5.008 7.546 3.961 1.00 92.25 73 LEU A C 1
ATOM 578 O O . LEU A 1 73 ? -4.068 7.500 3.176 1.00 92.25 73 LEU A O 1
ATOM 582 N N . ASP A 1 74 ? -6.284 7.489 3.570 1.00 94.19 74 ASP A N 1
ATOM 583 C CA . ASP A 1 74 ? -6.714 7.296 2.173 1.00 94.19 74 ASP A CA 1
ATOM 584 C C . ASP A 1 74 ? -5.854 6.246 1.428 1.00 94.19 74 ASP A C 1
ATOM 586 O O . ASP A 1 74 ? -5.255 6.511 0.378 1.00 94.19 74 ASP A O 1
ATOM 590 N N . MET A 1 75 ? -5.728 5.045 2.008 1.00 94.75 75 MET A N 1
ATOM 591 C CA . MET A 1 75 ? -4.714 4.057 1.603 1.00 94.75 75 MET A CA 1
ATOM 592 C C . MET A 1 75 ? -4.855 3.586 0.152 1.00 94.75 75 MET A C 1
ATOM 594 O O . MET A 1 75 ? -3.857 3.262 -0.488 1.00 94.75 75 MET A O 1
ATOM 598 N N . GLU A 1 76 ? -6.078 3.574 -0.379 1.00 93.44 76 GLU A N 1
ATOM 599 C CA . GLU A 1 76 ? -6.346 3.294 -1.791 1.00 93.44 76 GLU A CA 1
ATOM 600 C C . GLU A 1 76 ? -5.649 4.302 -2.707 1.00 93.44 76 GLU A C 1
ATOM 602 O O . GLU A 1 76 ? -4.876 3.921 -3.587 1.00 93.44 76 GLU A O 1
ATOM 607 N N . LYS A 1 77 ? -5.837 5.597 -2.440 1.00 94.00 77 LYS A N 1
ATOM 608 C CA . LYS A 1 77 ? -5.205 6.667 -3.212 1.00 94.00 77 LYS A CA 1
ATOM 609 C C . LYS A 1 77 ? -3.682 6.611 -3.098 1.00 94.00 77 LYS A C 1
ATOM 611 O O . LYS A 1 77 ? -2.990 6.780 -4.099 1.00 94.00 77 LYS A O 1
ATOM 616 N N . ARG A 1 78 ? -3.151 6.352 -1.898 1.00 95.00 78 ARG A N 1
ATOM 617 C CA . ARG A 1 78 ? -1.699 6.211 -1.685 1.00 95.00 78 ARG A CA 1
ATOM 618 C C . ARG A 1 78 ? -1.119 5.050 -2.476 1.00 95.00 78 ARG A C 1
ATOM 620 O O . ARG A 1 78 ? -0.066 5.208 -3.084 1.00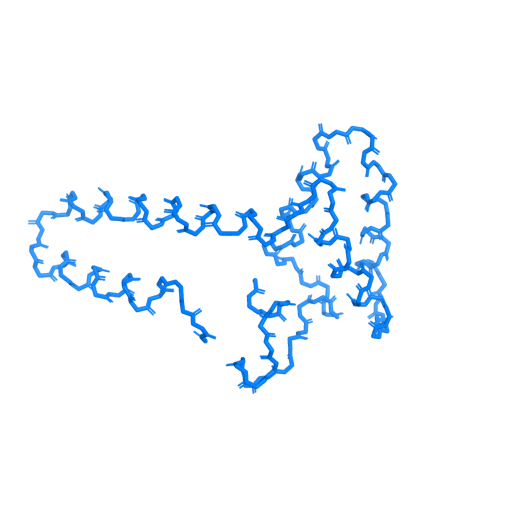 95.00 78 ARG A O 1
ATOM 627 N N . PHE A 1 79 ? -1.806 3.910 -2.491 1.00 95.19 79 PHE A N 1
ATOM 628 C CA . PHE A 1 79 ? -1.368 2.759 -3.269 1.00 95.19 79 PHE A CA 1
ATOM 629 C C . PHE A 1 79 ? -1.379 3.054 -4.771 1.00 95.19 79 PHE A C 1
ATOM 631 O O . PHE A 1 79 ? -0.403 2.740 -5.441 1.00 95.19 79 PHE A O 1
ATOM 638 N N . MET A 1 80 ? -2.422 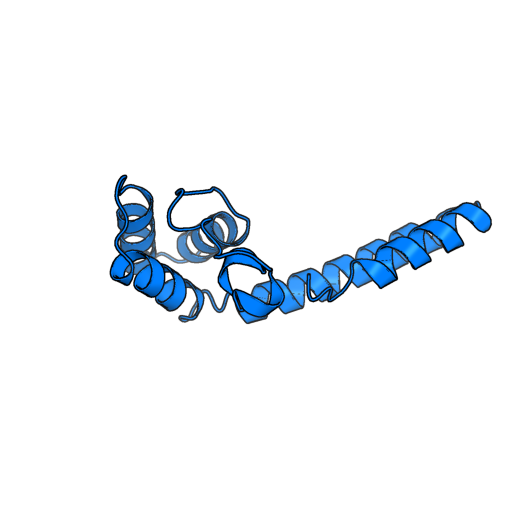3.710 -5.291 1.00 93.44 80 MET A N 1
ATOM 639 C CA . MET A 1 80 ? -2.484 4.100 -6.708 1.00 93.44 80 MET A CA 1
ATOM 640 C C . MET A 1 80 ? -1.317 5.016 -7.105 1.00 93.44 80 MET A C 1
ATOM 642 O O . MET A 1 80 ? -0.690 4.793 -8.137 1.00 93.44 80 MET A O 1
ATOM 646 N N . ILE A 1 81 ? -0.989 6.010 -6.269 1.00 95.31 81 ILE A N 1
ATOM 647 C CA . ILE A 1 81 ? 0.165 6.896 -6.496 1.00 95.31 81 ILE A CA 1
ATOM 648 C C . ILE A 1 81 ? 1.466 6.086 -6.485 1.00 95.31 81 ILE A C 1
ATOM 650 O O . ILE A 1 81 ? 2.242 6.167 -7.435 1.00 95.31 81 ILE A O 1
ATOM 654 N N . TYR A 1 82 ? 1.670 5.260 -5.455 1.00 95.75 82 TYR A N 1
ATOM 655 C CA . TYR A 1 82 ? 2.853 4.410 -5.334 1.00 95.75 82 TYR A CA 1
ATOM 656 C C . TYR A 1 82 ? 3.013 3.459 -6.530 1.00 95.75 82 TYR A C 1
ATOM 658 O O . TYR A 1 82 ? 4.122 3.283 -7.031 1.00 95.75 82 TYR A O 1
ATOM 666 N N . GLU A 1 83 ? 1.925 2.854 -7.014 1.00 94.81 83 GLU A N 1
ATOM 667 C CA . GLU A 1 83 ? 1.944 1.940 -8.158 1.00 94.81 83 GLU A CA 1
ATOM 668 C C . GLU A 1 83 ? 2.339 2.668 -9.453 1.00 94.81 83 GLU A C 1
ATOM 670 O O . GLU A 1 83 ? 3.158 2.168 -10.230 1.00 94.81 83 GLU A O 1
ATOM 675 N N . GLU A 1 84 ? 1.801 3.868 -9.685 1.00 94.81 84 GLU A N 1
ATOM 676 C CA . GLU A 1 84 ? 2.160 4.690 -10.843 1.00 94.81 84 GLU A CA 1
ATOM 677 C C . GLU A 1 84 ? 3.609 5.180 -10.795 1.00 94.81 84 GLU A C 1
ATOM 679 O O . GLU A 1 84 ? 4.303 5.150 -11.814 1.00 94.81 84 GLU A O 1
ATOM 684 N N . GLU A 1 85 ? 4.077 5.622 -9.629 1.00 96.31 85 GLU A N 1
ATOM 685 C CA . GLU A 1 85 ? 5.463 6.048 -9.421 1.00 96.31 85 GLU A CA 1
ATOM 686 C C . GLU A 1 85 ? 6.435 4.880 -9.597 1.00 96.31 85 GLU A C 1
ATOM 688 O O . GLU A 1 85 ? 7.406 5.004 -10.344 1.00 96.31 85 GLU A O 1
ATOM 693 N N . SER A 1 86 ? 6.117 3.720 -9.018 1.00 94.88 86 SER A N 1
ATOM 694 C CA . SER A 1 86 ? 6.919 2.501 -9.155 1.00 94.88 86 SER A CA 1
ATOM 695 C C . SER A 1 86 ? 7.019 2.054 -10.613 1.00 94.88 86 SER A C 1
ATOM 697 O O . SER A 1 86 ? 8.108 1.712 -11.071 1.00 94.88 86 SER A O 1
ATOM 699 N N . LYS A 1 87 ? 5.921 2.100 -11.390 1.00 95.06 87 LYS A N 1
ATOM 700 C CA . LYS A 1 87 ? 5.981 1.785 -12.830 1.00 95.06 87 LYS A CA 1
ATOM 701 C C . LYS A 1 87 ? 6.917 2.747 -13.559 1.00 95.06 87 LYS A C 1
ATOM 703 O O . LYS A 1 87 ? 7.788 2.293 -14.295 1.00 95.06 87 LYS A O 1
ATOM 708 N N . LYS A 1 88 ? 6.763 4.058 -13.338 1.00 96.00 88 LYS A N 1
ATOM 709 C CA . LYS A 1 88 ? 7.606 5.079 -13.982 1.00 96.00 88 LYS A CA 1
ATOM 710 C C . LYS A 1 88 ? 9.081 4.880 -13.650 1.00 96.00 88 LYS A C 1
ATOM 712 O O . LYS A 1 88 ? 9.922 4.997 -14.537 1.00 96.00 88 LYS A O 1
ATOM 717 N N . GLU A 1 89 ? 9.402 4.582 -12.394 1.00 96.94 89 GLU A N 1
ATOM 718 C CA . GLU A 1 89 ? 10.772 4.298 -11.972 1.00 96.94 89 GLU A CA 1
ATOM 719 C C . GLU A 1 89 ? 11.324 3.051 -12.672 1.00 96.94 89 GLU A C 1
ATOM 721 O O . GLU A 1 89 ? 12.410 3.106 -13.254 1.00 96.94 89 GLU A O 1
ATOM 726 N N . LEU A 1 90 ? 10.559 1.956 -12.689 1.00 95.88 90 LEU A N 1
ATOM 727 C CA . LEU A 1 90 ? 10.958 0.705 -13.332 1.00 95.88 90 LEU A CA 1
ATOM 728 C C . LEU A 1 90 ? 11.148 0.866 -14.843 1.00 95.88 90 LEU A C 1
ATOM 730 O O . LEU A 1 90 ? 12.170 0.420 -15.359 1.00 95.88 90 LEU A O 1
ATOM 734 N N . ASP A 1 91 ? 10.249 1.560 -15.543 1.00 95.19 91 ASP A N 1
ATOM 735 C CA . ASP A 1 91 ? 10.411 1.883 -16.968 1.00 95.19 91 ASP A CA 1
ATOM 736 C C . ASP A 1 91 ? 11.721 2.652 -17.216 1.00 95.19 91 ASP A C 1
ATOM 738 O O . ASP A 1 91 ? 12.460 2.381 -18.169 1.00 95.19 91 ASP A O 1
ATOM 742 N N . ASN A 1 92 ? 12.060 3.579 -16.317 1.00 96.94 92 ASN A N 1
ATOM 743 C CA . ASN A 1 92 ? 13.273 4.385 -16.406 1.00 96.94 92 ASN A CA 1
ATOM 744 C C . ASN A 1 92 ? 14.551 3.589 -16.078 1.00 96.94 92 ASN A C 1
ATOM 746 O O . ASN A 1 92 ? 15.629 3.915 -16.574 1.00 96.94 92 ASN A O 1
ATOM 750 N N . ILE A 1 93 ? 14.458 2.552 -15.243 1.00 96.88 93 ILE A N 1
ATOM 751 C CA . ILE A 1 93 ? 15.554 1.607 -14.984 1.00 96.88 93 ILE A CA 1
ATOM 752 C C . ILE A 1 93 ? 15.729 0.669 -16.183 1.00 96.88 93 ILE A C 1
ATOM 754 O O . ILE A 1 93 ? 16.852 0.472 -16.648 1.00 96.88 93 ILE A O 1
ATOM 758 N N . ILE A 1 94 ? 14.631 0.133 -16.722 1.00 95.62 94 ILE A N 1
ATOM 759 C CA . ILE A 1 94 ? 14.643 -0.787 -17.865 1.00 95.62 94 ILE A CA 1
ATOM 760 C C . ILE A 1 94 ? 15.215 -0.097 -19.107 1.00 95.62 94 ILE A C 1
ATOM 762 O O . ILE A 1 94 ? 16.030 -0.695 -19.809 1.00 95.62 94 ILE A O 1
ATOM 766 N N . SER A 1 95 ? 14.872 1.170 -19.360 1.00 94.88 95 SER A N 1
ATOM 767 C CA . SER A 1 95 ? 15.394 1.924 -20.511 1.00 94.88 95 SER A CA 1
ATOM 768 C C . SER A 1 95 ? 16.925 2.054 -20.516 1.00 94.88 95 SER A C 1
ATOM 770 O O . SER A 1 95 ? 17.528 2.161 -21.583 1.00 94.88 95 SER A O 1
ATOM 772 N N . LYS A 1 96 ? 17.563 1.978 -19.340 1.00 96.75 96 LYS A N 1
ATOM 773 C CA . LYS A 1 96 ? 19.021 2.067 -19.153 1.00 96.75 96 LYS A CA 1
ATOM 774 C C . LYS A 1 96 ? 19.742 0.723 -19.292 1.00 96.75 96 LYS A C 1
ATOM 776 O O . LYS A 1 96 ? 20.968 0.679 -19.209 1.00 96.75 96 LYS A O 1
ATOM 781 N N . VAL A 1 97 ? 19.024 -0.385 -19.476 1.00 96.44 97 VAL A N 1
ATOM 782 C CA . VAL A 1 97 ? 19.636 -1.711 -19.641 1.00 96.44 97 VAL A CA 1
ATOM 783 C C . VAL A 1 97 ? 20.210 -1.839 -21.052 1.00 96.44 97 VAL A C 1
ATOM 785 O O . VAL A 1 97 ? 19.489 -1.737 -22.036 1.00 96.44 97 VAL A O 1
ATOM 788 N N . ASN A 1 98 ? 21.504 -2.138 -21.173 1.00 95.00 98 ASN A N 1
ATOM 789 C CA . ASN A 1 98 ? 22.204 -2.147 -22.467 1.00 95.00 98 ASN A CA 1
ATOM 790 C C . ASN A 1 98 ? 21.837 -3.318 -23.401 1.00 95.00 98 ASN A C 1
ATOM 792 O O . ASN A 1 98 ? 22.176 -3.279 -24.578 1.00 95.00 98 ASN A O 1
ATOM 796 N N . HIS A 1 99 ? 21.153 -4.357 -22.912 1.00 96.88 99 HIS A N 1
ATOM 797 C CA . HIS A 1 99 ? 20.812 -5.542 -23.703 1.00 96.88 99 HIS A CA 1
ATOM 798 C C . HIS A 1 99 ? 19.333 -5.557 -24.111 1.00 96.88 99 HIS A C 1
ATOM 800 O O . HIS A 1 99 ? 18.448 -5.718 -23.271 1.00 96.88 99 HIS A O 1
ATOM 806 N N . ASP A 1 100 ? 19.065 -5.506 -25.415 1.00 94.25 100 ASP A N 1
ATOM 807 C CA . ASP A 1 100 ? 17.718 -5.382 -25.992 1.00 94.25 100 ASP A CA 1
ATOM 808 C C . ASP A 1 100 ? 16.777 -6.520 -25.583 1.00 94.25 100 ASP A C 1
ATOM 810 O O . ASP A 1 100 ? 15.677 -6.273 -25.097 1.00 94.25 100 ASP A O 1
ATOM 814 N N . GLY A 1 101 ? 17.236 -7.772 -25.687 1.00 95.81 101 GLY A N 1
ATOM 815 C CA . GLY A 1 101 ? 16.439 -8.930 -25.265 1.00 95.81 101 GLY A CA 1
ATOM 816 C C . GLY A 1 101 ? 16.054 -8.911 -23.778 1.00 95.81 101 GLY A C 1
ATOM 817 O O . GLY A 1 101 ? 14.943 -9.299 -23.426 1.00 95.81 101 GLY A O 1
ATOM 818 N N . VAL A 1 102 ? 16.934 -8.399 -22.908 1.00 95.62 102 VAL A N 1
ATOM 819 C CA . VAL A 1 102 ? 16.650 -8.260 -21.474 1.00 95.62 102 VAL A CA 1
ATOM 820 C C . VAL A 1 102 ? 15.652 -7.130 -21.247 1.00 95.62 102 VAL A C 1
ATOM 822 O O . VAL A 1 102 ? 14.710 -7.320 -20.486 1.00 95.62 102 VAL A O 1
ATOM 825 N N . ARG A 1 103 ? 15.786 -5.994 -21.949 1.00 97.06 103 ARG A N 1
ATOM 826 C CA . ARG A 1 103 ? 14.783 -4.918 -21.896 1.00 97.06 103 ARG A CA 1
ATOM 827 C C . ARG A 1 103 ? 13.397 -5.423 -22.267 1.00 97.06 103 ARG A C 1
ATOM 829 O O . ARG A 1 103 ? 12.470 -5.235 -21.493 1.00 97.06 103 ARG A O 1
ATOM 836 N N . MET A 1 104 ? 13.273 -6.119 -23.397 1.00 94.88 104 MET A N 1
ATOM 837 C CA . MET A 1 104 ? 11.989 -6.665 -23.849 1.00 94.88 104 MET A CA 1
ATOM 838 C C . MET A 1 104 ? 11.373 -7.620 -22.824 1.00 94.88 104 MET A C 1
ATOM 840 O O . MET A 1 104 ? 10.180 -7.526 -22.542 1.00 94.88 104 MET A O 1
ATOM 844 N N . LEU A 1 105 ? 12.180 -8.514 -22.243 1.00 96.38 105 LEU A N 1
ATOM 845 C CA . LEU A 1 105 ? 11.717 -9.442 -21.213 1.00 96.38 105 LEU A CA 1
ATOM 846 C C . LEU A 1 105 ? 11.231 -8.707 -19.956 1.00 96.38 105 LEU A C 1
ATOM 848 O O . LEU A 1 105 ? 10.161 -9.024 -19.443 1.00 96.38 105 LEU A O 1
ATOM 852 N N . LEU A 1 106 ? 12.001 -7.730 -19.470 1.00 96.06 106 LEU A N 1
ATOM 853 C CA . LEU A 1 106 ? 11.658 -6.963 -18.273 1.00 96.06 106 LEU A CA 1
ATOM 854 C C . LEU A 1 106 ? 10.408 -6.105 -18.486 1.00 96.06 106 LEU A C 1
ATOM 856 O O . LEU A 1 106 ? 9.532 -6.109 -17.626 1.00 96.06 106 LEU A O 1
ATOM 860 N N . THR A 1 107 ? 10.282 -5.435 -19.636 1.00 94.94 107 THR A N 1
ATOM 861 C CA . THR A 1 107 ? 9.066 -4.695 -20.004 1.00 94.94 107 THR A CA 1
ATOM 862 C C . THR A 1 107 ? 7.860 -5.628 -20.054 1.00 94.94 107 THR A C 1
ATOM 864 O O . THR A 1 107 ? 6.836 -5.336 -19.445 1.00 94.94 107 THR A O 1
ATOM 867 N N . TYR A 1 108 ? 7.994 -6.799 -20.687 1.00 94.88 108 TYR A N 1
ATOM 868 C CA . TYR A 1 108 ? 6.921 -7.791 -20.727 1.00 94.88 108 TYR A CA 1
ATOM 869 C C . TYR A 1 108 ? 6.505 -8.260 -19.325 1.00 94.88 108 TYR A C 1
ATOM 871 O O . TYR A 1 108 ? 5.314 -8.374 -19.040 1.00 94.88 108 TYR A O 1
ATOM 879 N N . MET A 1 109 ? 7.464 -8.521 -18.431 1.00 94.69 109 MET A N 1
ATOM 880 C CA . MET A 1 109 ? 7.161 -8.885 -17.043 1.00 94.69 109 MET A CA 1
ATOM 881 C C . MET A 1 109 ? 6.457 -7.748 -16.295 1.00 94.69 109 MET A C 1
ATOM 883 O O . MET A 1 109 ? 5.472 -8.008 -15.608 1.00 94.69 109 MET A O 1
ATOM 887 N N . LEU A 1 110 ? 6.924 -6.506 -16.453 1.00 94.25 110 LEU A N 1
ATOM 888 C CA . LEU A 1 110 ? 6.337 -5.325 -15.818 1.00 94.25 110 LEU A CA 1
ATOM 889 C C . LEU A 1 110 ? 4.896 -5.081 -16.276 1.00 94.25 110 LEU A C 1
ATOM 891 O O . LEU A 1 110 ? 4.023 -4.820 -15.454 1.00 94.25 110 LEU A O 1
ATOM 895 N N . ASP A 1 111 ? 4.617 -5.209 -17.570 1.00 92.88 111 ASP A N 1
ATOM 896 C CA . ASP A 1 111 ? 3.267 -5.011 -18.101 1.00 92.88 111 ASP A CA 1
ATOM 897 C C . ASP A 1 111 ? 2.281 -6.091 -17.640 1.00 92.88 111 ASP A C 1
ATOM 899 O O . ASP A 1 111 ? 1.082 -5.833 -17.567 1.00 92.88 111 ASP A O 1
ATOM 903 N N . ARG A 1 112 ? 2.764 -7.288 -17.275 1.00 92.12 112 ARG A N 1
ATOM 904 C CA . ARG A 1 112 ? 1.918 -8.334 -16.678 1.00 92.12 112 ARG A CA 1
ATOM 905 C C . ARG A 1 112 ? 1.659 -8.143 -15.189 1.00 92.12 112 ARG A C 1
ATOM 907 O O . ARG A 1 112 ? 0.681 -8.692 -14.689 1.00 92.12 112 ARG A O 1
ATOM 914 N N . THR A 1 113 ? 2.531 -7.442 -14.469 1.00 90.88 113 THR A N 1
ATOM 915 C CA . THR A 1 113 ? 2.383 -7.235 -13.020 1.00 90.88 113 THR A CA 1
ATOM 916 C C . THR A 1 113 ? 1.716 -5.908 -12.677 1.00 90.88 113 THR A C 1
ATOM 918 O O . THR A 1 113 ? 1.034 -5.826 -11.654 1.00 90.88 113 THR A O 1
ATOM 921 N N . TYR A 1 114 ? 1.876 -4.888 -13.521 1.00 90.69 114 TYR A N 1
ATOM 922 C CA . TYR A 1 114 ? 1.259 -3.577 -13.350 1.00 90.69 114 TYR A CA 1
ATOM 923 C C . TYR A 1 114 ? -0.269 -3.658 -13.425 1.00 90.69 114 TYR A C 1
ATOM 925 O O . TYR A 1 114 ? -0.809 -4.199 -14.390 1.00 90.69 114 TYR A O 1
ATOM 933 N N . LYS A 1 115 ? -0.972 -3.102 -12.425 1.00 88.50 115 LYS A N 1
ATOM 934 C CA . LYS A 1 115 ? -2.444 -3.107 -12.339 1.00 88.50 115 LYS A CA 1
ATOM 935 C C . LYS A 1 115 ? -3.068 -4.496 -12.467 1.00 88.50 115 LYS A C 1
ATOM 937 O O . LYS A 1 115 ? -4.198 -4.644 -12.938 1.00 88.50 115 LYS A O 1
ATOM 942 N N . ARG A 1 116 ? -2.341 -5.531 -12.042 1.00 86.44 116 ARG A N 1
ATOM 943 C CA . ARG A 1 116 ? -2.873 -6.892 -12.029 1.00 86.44 116 ARG A CA 1
ATOM 944 C C . ARG A 1 116 ? -4.087 -6.968 -11.112 1.00 86.44 116 ARG A C 1
ATOM 946 O O . ARG A 1 116 ? -4.092 -6.424 -10.007 1.00 86.44 116 ARG A O 1
ATOM 953 N N . SER A 1 117 ? -5.110 -7.667 -11.579 1.00 73.94 117 SER A N 1
ATOM 954 C CA . SER A 1 117 ? -6.316 -7.912 -10.794 1.00 73.94 117 SER A CA 1
ATOM 955 C C . SER A 1 117 ? -6.219 -9.197 -9.962 1.00 73.94 117 SER A C 1
ATOM 957 O O . SER A 1 117 ? -7.084 -9.408 -9.125 1.00 73.94 117 SER A O 1
ATOM 959 N N . ASN A 1 118 ? -5.179 -10.028 -10.146 1.00 59.16 118 ASN A N 1
ATOM 960 C CA . ASN A 1 118 ? -4.905 -11.243 -9.365 1.00 59.16 118 ASN A CA 1
ATOM 961 C C . ASN A 1 118 ? -3.401 -11.531 -9.181 1.00 59.16 118 ASN A C 1
ATOM 963 O O . ASN A 1 118 ? -2.547 -10.965 -9.906 1.00 59.16 118 ASN A O 1
#

Radius of gyration: 17.51 Å; chains: 1; bounding box: 38×32×46 Å

Sequence (118 aa):
FLDCYASPEVLGKIGTDIEECKASWLYCTAIDVLTMDNNNKALLDELYTLYKKDDKSVDDVERVKAIYRSSPLDMEKRFMIYEEESKKELDNIISKVNHDGVRMLLTYMLDRTYKRSN

Secondary structure (DSSP, 8-state):
-HHHHS-HHHHSS---TTTTT---HHHHHHHHHHHT-GGGHHHHHHHHHHHH-SS--HHHHHHHHHHHHSTTT-HHHHHHHHHHHHHHHH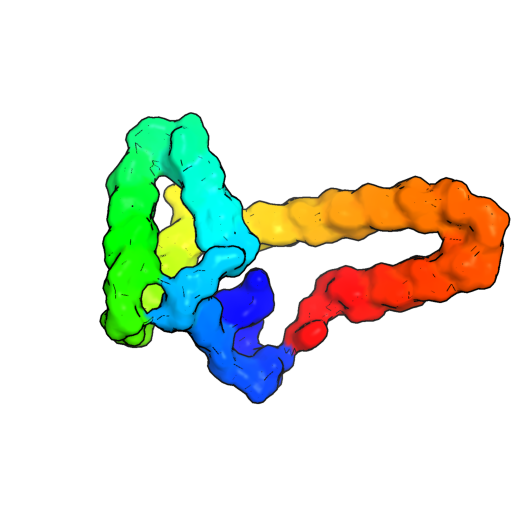HHHHTT-S-HHHHHHHHHHHHHHTT---

Organism: NCBI:txid1649283

pLDDT: mean 91.13, std 5.48, range [59.16, 97.06]

Foldseek 3Di:
DCLLPPDCVLVVHRRCCLQQLHPDPLLVLLLVVLVVDPVSVVLNVLSVVLSPDNGHDPVSSVVNSVSCCDPPNVVVVVVVVVLVVVLVVQLVVLVPDPDPVSSVVSVVVSVCVRPDSD